Protein AF-A0A950GRS0-F1 (afdb_monomer_lite)

Secondary structure (DSSP, 8-state):
-----TTSPPPPPHHHHHHHHHHHTS-GGG---SSS----HHHHHH--TTTT-------------HHHHHHHHHT-S-HHHHHHHHHHHHHHHHHHHHHHHHHHHHHHHHHHS--

Structure (mmCIF, N/CA/C/O backbone):
data_AF-A0A950GRS0-F1
#
_entry.id   AF-A0A950GRS0-F1
#
loop_
_atom_site.group_PDB
_atom_site.id
_atom_site.type_symbol
_atom_site.label_atom_id
_atom_site.label_alt_id
_atom_site.label_comp_id
_atom_site.label_asym_id
_atom_site.label_entity_id
_atom_site.label_seq_id
_atom_site.pdbx_PDB_ins_code
_atom_site.Cartn_x
_atom_site.Cartn_y
_atom_site.Cartn_z
_atom_site.occupancy
_atom_site.B_iso_or_equiv
_atom_site.auth_seq_id
_atom_site.auth_comp_id
_atom_site.auth_asym_id
_atom_site.auth_atom_id
_atom_site.pdbx_PDB_model_num
ATOM 1 N N . MET A 1 1 ? 28.591 -4.510 -5.959 1.00 58.31 1 MET A N 1
ATOM 2 C CA . MET A 1 1 ? 28.483 -3.034 -6.008 1.00 58.31 1 MET A CA 1
ATOM 3 C C . MET A 1 1 ? 27.855 -2.693 -7.353 1.00 58.31 1 MET A C 1
ATOM 5 O O . MET A 1 1 ? 28.328 -3.229 -8.344 1.00 58.31 1 MET A O 1
ATOM 9 N N . VAL A 1 2 ? 26.743 -1.954 -7.403 1.00 69.12 2 VAL A N 1
ATOM 10 C CA . VAL A 1 2 ? 26.050 -1.661 -8.676 1.00 69.12 2 VAL A CA 1
ATOM 11 C C . VAL A 1 2 ? 26.676 -0.410 -9.290 1.00 69.12 2 VAL A C 1
ATOM 13 O O . VAL A 1 2 ? 26.706 0.629 -8.639 1.00 69.12 2 VAL A O 1
ATOM 16 N N . SER A 1 3 ? 27.204 -0.520 -10.507 1.00 77.50 3 SER A N 1
ATOM 17 C CA . SER A 1 3 ? 27.964 0.535 -11.195 1.00 77.50 3 SER A CA 1
ATOM 18 C C . SER A 1 3 ? 27.100 1.599 -11.883 1.00 77.50 3 SER A C 1
ATOM 20 O O . SER A 1 3 ? 27.611 2.661 -12.227 1.00 77.50 3 SER A O 1
ATOM 22 N N . PHE A 1 4 ? 25.797 1.359 -12.053 1.00 81.25 4 PHE A N 1
ATOM 23 C CA . PHE A 1 4 ? 24.895 2.263 -12.768 1.00 81.25 4 PHE A CA 1
ATOM 24 C C . PHE A 1 4 ? 23.612 2.533 -11.974 1.00 81.25 4 PHE A C 1
ATOM 26 O O . PHE A 1 4 ? 22.972 1.615 -11.461 1.00 81.25 4 PHE A O 1
ATOM 33 N N . THR A 1 5 ? 23.220 3.804 -11.894 1.00 83.38 5 THR A N 1
ATOM 34 C CA . THR A 1 5 ? 21.946 4.268 -11.330 1.00 83.38 5 THR A CA 1
ATOM 35 C C . THR A 1 5 ? 21.211 5.099 -12.382 1.00 83.38 5 THR A C 1
ATOM 37 O O . THR A 1 5 ? 21.862 5.620 -13.285 1.00 83.38 5 THR A O 1
ATOM 40 N N . PRO A 1 6 ? 19.884 5.300 -12.283 1.00 83.25 6 PRO A N 1
ATOM 41 C CA . PRO A 1 6 ? 19.136 6.101 -13.258 1.00 83.25 6 PRO A CA 1
ATOM 42 C C . PRO A 1 6 ? 19.681 7.523 -13.475 1.00 83.25 6 PRO A C 1
ATOM 44 O O . PRO A 1 6 ? 19.455 8.112 -14.524 1.00 83.25 6 PRO A O 1
ATOM 47 N N . GLN A 1 7 ? 20.397 8.070 -12.488 1.00 83.56 7 GLN A N 1
ATOM 48 C CA . GLN A 1 7 ? 21.016 9.400 -12.533 1.00 83.56 7 GLN A CA 1
ATOM 49 C C . GLN A 1 7 ? 22.429 9.384 -13.141 1.00 83.56 7 GLN A C 1
ATOM 51 O O . GLN A 1 7 ? 22.950 10.437 -13.488 1.00 83.56 7 GLN A O 1
ATOM 56 N N . THR A 1 8 ? 23.050 8.207 -13.262 1.00 86.94 8 THR A N 1
ATOM 57 C CA . THR A 1 8 ? 24.437 8.015 -13.719 1.00 86.94 8 THR A CA 1
ATOM 58 C C . THR A 1 8 ? 24.533 7.143 -14.973 1.00 86.94 8 THR A C 1
ATOM 60 O O . THR A 1 8 ? 25.596 6.601 -15.273 1.00 86.94 8 THR A O 1
ATOM 63 N N . LEU A 1 9 ? 23.424 6.963 -15.695 1.00 85.44 9 LEU A N 1
ATOM 64 C CA . LEU A 1 9 ? 23.412 6.230 -16.958 1.00 85.44 9 LEU A CA 1
ATOM 65 C C . LEU A 1 9 ? 24.169 7.030 -18.030 1.00 85.44 9 LEU A C 1
ATOM 67 O O . LEU A 1 9 ? 23.879 8.217 -18.208 1.00 85.44 9 LEU A O 1
ATOM 71 N N . PRO A 1 10 ? 25.115 6.410 -18.756 1.00 87.62 10 PRO A N 1
ATOM 72 C CA . PRO A 1 10 ? 25.767 7.072 -19.874 1.00 87.62 10 PRO A CA 1
ATOM 73 C C . PRO A 1 10 ? 24.744 7.385 -20.979 1.00 87.62 10 PRO A C 1
ATOM 75 O O . PRO A 1 10 ? 23.765 6.648 -21.150 1.00 87.62 10 PRO A O 1
ATOM 78 N N . PRO A 1 11 ? 24.944 8.471 -21.742 1.00 88.38 11 PRO A N 1
ATOM 79 C CA . PRO A 1 11 ? 24.101 8.765 -22.891 1.00 88.38 11 PRO A CA 1
ATOM 80 C C . PRO A 1 11 ? 24.250 7.666 -23.948 1.00 88.38 11 PRO A C 1
ATOM 82 O O . PRO A 1 11 ? 25.339 7.135 -24.159 1.00 88.38 11 PRO A O 1
ATOM 85 N N . ILE A 1 12 ? 23.154 7.348 -24.637 1.00 89.88 12 ILE A N 1
ATOM 86 C CA . ILE A 1 12 ? 23.167 6.332 -25.692 1.00 89.88 12 ILE A CA 1
ATOM 87 C C . ILE A 1 12 ? 24.085 6.758 -26.846 1.00 89.88 12 ILE A C 1
ATOM 89 O O . ILE A 1 12 ? 23.922 7.844 -27.417 1.00 89.88 12 ILE A O 1
ATOM 93 N N . THR A 1 13 ? 25.033 5.894 -27.202 1.00 93.69 13 THR A N 1
ATOM 94 C CA . THR A 1 13 ? 25.988 6.160 -28.282 1.00 93.69 13 THR A CA 1
ATOM 95 C C . THR A 1 13 ? 25.365 5.905 -29.659 1.00 93.69 13 THR A C 1
ATOM 97 O O . THR A 1 13 ? 24.299 5.295 -29.793 1.00 93.69 13 THR A O 1
ATOM 100 N N . THR A 1 14 ? 26.018 6.374 -30.723 1.00 93.06 14 THR A N 1
ATOM 101 C CA . THR A 1 14 ? 25.591 6.100 -32.107 1.00 93.06 14 THR A CA 1
ATOM 102 C C . THR A 1 14 ? 25.641 4.605 -32.430 1.00 93.06 14 THR A C 1
ATOM 104 O O . THR A 1 14 ? 24.752 4.094 -33.110 1.00 93.06 14 THR A O 1
ATOM 107 N N . GLU A 1 15 ? 26.636 3.896 -31.896 1.00 92.88 15 GLU A N 1
ATOM 108 C CA . GLU A 1 15 ? 26.776 2.446 -32.042 1.00 92.88 15 GLU A CA 1
ATOM 109 C C . GLU A 1 15 ? 25.627 1.698 -31.363 1.00 92.88 15 GLU A C 1
ATOM 111 O O . GLU A 1 15 ? 25.049 0.789 -31.956 1.00 92.88 15 GLU A O 1
ATOM 116 N N . ASP A 1 16 ? 25.234 2.114 -30.157 1.00 92.69 16 ASP A N 1
ATOM 117 C CA . ASP A 1 16 ? 24.102 1.510 -29.447 1.00 92.69 16 ASP A CA 1
ATOM 118 C C . ASP A 1 16 ? 22.796 1.693 -30.224 1.00 92.69 16 ASP A C 1
ATOM 120 O O . ASP A 1 16 ? 22.006 0.761 -30.357 1.00 92.69 16 ASP A O 1
ATOM 124 N N . ARG A 1 17 ? 22.586 2.875 -30.818 1.00 93.44 17 ARG A N 1
ATOM 125 C CA . ARG A 1 17 ? 21.425 3.125 -31.690 1.00 93.44 17 ARG A CA 1
ATOM 126 C C . ARG A 1 17 ? 21.437 2.238 -32.932 1.00 93.44 17 ARG A C 1
ATOM 128 O O . ARG A 1 17 ? 20.375 1.778 -33.345 1.00 93.44 17 ARG A O 1
ATOM 135 N N . ALA A 1 18 ? 22.603 2.010 -33.533 1.00 93.56 18 ALA A N 1
ATOM 136 C CA . ALA A 1 18 ? 22.733 1.124 -34.686 1.00 93.56 18 ALA A CA 1
ATOM 137 C C . ALA A 1 18 ? 22.413 -0.333 -34.313 1.00 93.56 18 ALA A C 1
ATOM 139 O O . ALA A 1 18 ? 21.656 -0.987 -35.027 1.00 93.56 18 ALA A O 1
ATOM 140 N N . LYS A 1 19 ? 22.897 -0.808 -33.156 1.00 92.44 19 LYS A N 1
ATOM 141 C CA . LYS A 1 19 ? 22.565 -2.138 -32.618 1.00 92.44 19 LYS A CA 1
ATOM 142 C C . LYS A 1 19 ? 21.066 -2.293 -32.364 1.00 92.44 19 LYS A C 1
ATOM 144 O O . LYS A 1 19 ? 20.492 -3.300 -32.756 1.00 92.44 19 LYS A O 1
ATOM 149 N N . LEU A 1 20 ? 20.420 -1.291 -31.759 1.00 92.44 20 LEU A N 1
ATOM 150 C CA . LEU A 1 20 ? 18.973 -1.319 -31.521 1.00 92.44 20 LEU A CA 1
ATOM 151 C C . LEU A 1 20 ? 18.174 -1.388 -32.825 1.00 92.44 20 LEU A C 1
ATOM 153 O O . LEU A 1 20 ? 17.233 -2.166 -32.904 1.00 92.44 20 LEU A O 1
ATOM 157 N N . ARG A 1 21 ? 18.560 -0.623 -33.856 1.00 93.19 21 ARG A N 1
ATOM 158 C CA . ARG A 1 21 ? 17.914 -0.703 -35.178 1.00 93.19 21 ARG A CA 1
ATOM 159 C C . ARG A 1 21 ? 18.056 -2.092 -35.789 1.00 93.19 21 ARG A C 1
ATOM 161 O O . ARG A 1 21 ? 17.060 -2.673 -36.187 1.00 93.19 21 ARG A O 1
ATOM 168 N N . ALA A 1 22 ? 19.262 -2.655 -35.757 1.00 91.44 22 ALA A N 1
ATOM 169 C CA . ALA A 1 22 ? 19.500 -4.004 -36.258 1.00 91.44 22 ALA A CA 1
ATOM 170 C C . ALA A 1 22 ? 18.695 -5.079 -35.505 1.00 91.44 22 ALA A C 1
ATOM 172 O O . ALA A 1 22 ? 18.351 -6.092 -36.100 1.00 91.44 22 ALA A O 1
ATOM 173 N N . LEU A 1 23 ? 18.396 -4.881 -34.214 1.00 90.06 23 LEU A N 1
ATOM 174 C CA . LEU A 1 23 ? 17.510 -5.768 -33.450 1.00 90.06 23 LEU A CA 1
ATOM 175 C C . LEU A 1 23 ? 16.031 -5.571 -33.805 1.00 90.06 23 LEU A C 1
ATOM 177 O O . LEU A 1 23 ? 15.294 -6.545 -33.802 1.00 90.06 23 LEU A O 1
ATOM 181 N N . MET A 1 24 ? 15.601 -4.344 -34.115 1.00 89.81 24 MET A N 1
ATOM 182 C CA . MET A 1 24 ? 14.221 -4.060 -34.535 1.00 89.81 24 MET A CA 1
ATOM 183 C C . MET A 1 24 ? 13.877 -4.650 -35.907 1.00 89.81 24 MET A C 1
ATOM 185 O O . MET A 1 24 ? 12.715 -4.955 -36.149 1.00 89.81 24 MET A O 1
ATOM 189 N N . ASP A 1 25 ? 14.866 -4.785 -36.792 1.00 91.69 25 ASP A N 1
ATOM 190 C CA . ASP A 1 25 ? 14.674 -5.332 -38.140 1.00 91.69 25 ASP A CA 1
ATOM 191 C C . ASP A 1 25 ? 14.667 -6.875 -38.169 1.00 91.69 25 ASP A C 1
ATOM 193 O O . ASP A 1 25 ? 14.380 -7.469 -39.210 1.00 91.69 25 ASP A O 1
ATOM 197 N N . ARG A 1 26 ? 14.992 -7.542 -37.050 1.00 90.44 26 ARG A N 1
ATOM 198 C CA . ARG A 1 26 ? 14.944 -9.008 -36.948 1.00 90.44 26 ARG A CA 1
ATOM 199 C C . ARG A 1 26 ? 13.515 -9.494 -36.697 1.00 90.44 26 ARG A C 1
ATOM 201 O O . ARG A 1 26 ? 12.794 -8.856 -35.932 1.00 90.44 26 ARG A O 1
ATOM 208 N N . PRO A 1 27 ? 13.105 -10.623 -37.298 1.00 90.94 27 PRO A N 1
ATOM 209 C CA . PRO A 1 27 ? 11.804 -11.214 -37.025 1.00 90.94 27 PRO A CA 1
ATOM 210 C C . PRO A 1 27 ? 11.752 -11.812 -35.612 1.00 90.94 27 PRO A C 1
ATOM 212 O O . PRO A 1 27 ? 12.720 -12.407 -35.138 1.00 90.94 27 PRO A O 1
ATOM 215 N N . ASP A 1 28 ? 10.587 -11.715 -34.970 1.00 86.00 28 ASP A N 1
ATOM 216 C CA . ASP A 1 28 ? 10.362 -12.254 -33.621 1.00 86.00 28 ASP A CA 1
ATOM 217 C C . ASP A 1 28 ? 10.525 -13.789 -33.552 1.00 86.00 28 ASP A C 1
ATOM 219 O O . ASP A 1 28 ? 10.831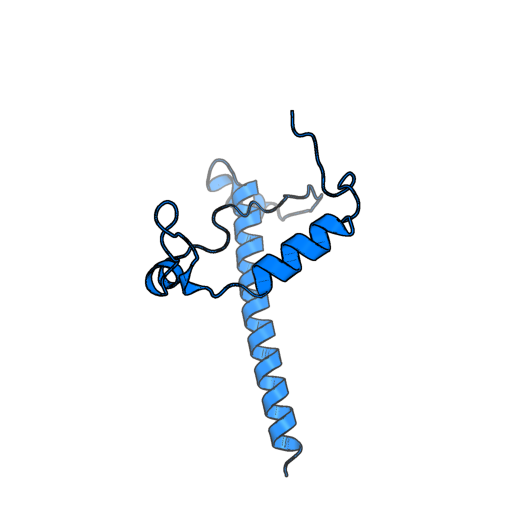 -14.326 -32.490 1.00 86.00 28 ASP A O 1
ATOM 223 N N . ASP A 1 29 ? 10.383 -14.500 -34.678 1.00 87.31 29 ASP A N 1
ATOM 224 C CA . ASP A 1 29 ? 10.562 -15.961 -34.771 1.00 87.31 29 ASP A CA 1
ATOM 225 C C . ASP A 1 29 ? 12.002 -16.418 -34.463 1.00 87.31 29 ASP A C 1
ATOM 227 O O . ASP A 1 29 ? 12.232 -17.585 -34.144 1.00 87.31 29 ASP A O 1
ATOM 231 N N . GLU A 1 30 ? 12.980 -15.509 -34.545 1.00 88.88 30 GL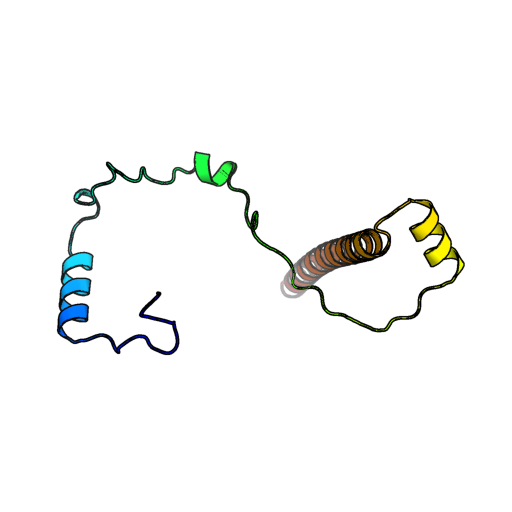U A N 1
ATOM 232 C CA . GLU A 1 30 ? 14.378 -15.769 -34.181 1.00 88.88 30 GLU A CA 1
ATOM 233 C C . GLU A 1 30 ? 14.655 -15.588 -32.676 1.00 88.88 30 GLU A C 1
ATOM 235 O O . GLU A 1 30 ? 15.778 -15.827 -32.223 1.00 88.88 30 GLU A O 1
ATOM 240 N N . ILE A 1 31 ? 13.667 -15.153 -31.883 1.00 86.12 31 ILE A N 1
ATOM 241 C CA . ILE A 1 31 ? 13.828 -14.982 -30.437 1.00 86.12 31 ILE A CA 1
ATOM 242 C C . ILE A 1 31 ? 13.872 -16.362 -29.768 1.00 86.12 31 ILE A C 1
ATOM 244 O O . ILE A 1 31 ? 12.915 -17.134 -29.807 1.00 86.12 31 ILE A O 1
ATOM 248 N N . ASP A 1 32 ? 14.989 -16.660 -29.109 1.00 88.12 32 ASP A N 1
ATOM 249 C CA . ASP A 1 32 ? 15.140 -17.858 -28.286 1.00 88.12 32 ASP A CA 1
ATOM 250 C C . ASP A 1 32 ? 14.391 -17.691 -26.951 1.00 88.12 32 ASP A C 1
ATOM 252 O O . ASP A 1 32 ? 14.670 -16.772 -26.183 1.00 88.12 32 ASP A O 1
ATOM 256 N N . TYR A 1 33 ? 13.437 -18.589 -26.684 1.00 87.12 33 TYR A N 1
ATOM 257 C CA . TYR A 1 33 ? 12.640 -18.648 -25.448 1.00 87.12 33 TYR A CA 1
ATOM 258 C C . TYR A 1 33 ? 12.977 -19.874 -24.579 1.00 87.12 33 TYR A C 1
ATOM 260 O O . TYR A 1 33 ? 12.198 -20.244 -23.695 1.00 87.12 33 TYR A O 1
ATOM 268 N N . SER A 1 34 ? 14.091 -20.563 -24.851 1.00 88.62 34 SER A N 1
ATOM 269 C CA . SER A 1 34 ? 14.466 -21.802 -24.158 1.00 88.62 34 SER A CA 1
ATOM 270 C C . SER A 1 34 ? 14.675 -21.621 -22.649 1.00 88.62 34 SER A C 1
ATOM 272 O O . SER A 1 34 ? 14.380 -22.531 -21.872 1.00 88.62 34 SER A O 1
ATOM 274 N N . ASP A 1 35 ? 15.132 -20.445 -22.220 1.00 90.88 35 ASP A N 1
ATOM 275 C CA . ASP A 1 35 ? 15.370 -20.086 -20.822 1.00 90.88 35 ASP A CA 1
ATOM 276 C C . ASP A 1 35 ? 14.150 -19.431 -20.151 1.00 90.88 35 ASP A C 1
ATOM 278 O O . ASP A 1 35 ? 13.906 -19.635 -18.956 1.00 90.88 35 ASP A O 1
ATOM 282 N N . ILE A 1 36 ? 13.374 -18.651 -20.907 1.00 88.00 36 ILE A N 1
ATOM 283 C CA . ILE A 1 36 ? 12.234 -17.876 -20.413 1.00 88.00 36 ILE A CA 1
ATOM 284 C C . ILE A 1 36 ? 11.025 -18.117 -21.328 1.00 88.00 36 ILE A C 1
ATOM 286 O O . ILE A 1 36 ? 10.858 -17.428 -22.337 1.00 88.00 36 ILE A O 1
ATOM 290 N N . PRO A 1 37 ? 10.124 -19.047 -20.957 1.00 85.56 37 PRO A N 1
ATOM 291 C CA . PRO A 1 37 ? 8.923 -19.319 -21.735 1.00 85.56 37 PRO A CA 1
ATOM 292 C C . PRO A 1 37 ? 8.025 -18.079 -21.885 1.00 85.56 37 PRO A C 1
ATOM 294 O O . PRO A 1 37 ? 7.933 -17.260 -20.960 1.00 85.56 37 PRO A O 1
ATOM 297 N N . PRO A 1 38 ? 7.286 -17.956 -23.000 1.00 85.19 38 PRO A N 1
ATOM 298 C CA . PRO A 1 38 ? 6.397 -16.827 -23.232 1.00 85.19 38 PRO A CA 1
ATOM 299 C C . PRO A 1 38 ? 5.263 -16.763 -22.197 1.00 85.19 38 PRO A C 1
ATOM 301 O O . PRO A 1 38 ? 4.668 -17.770 -21.801 1.00 85.19 38 PRO A O 1
ATOM 304 N N . LEU A 1 39 ? 4.928 -15.541 -21.772 1.00 88.38 39 LEU A N 1
ATOM 305 C CA . LEU A 1 39 ? 3.838 -15.284 -20.829 1.00 88.38 39 LEU A CA 1
ATOM 306 C C . LEU A 1 39 ? 2.484 -15.423 -21.534 1.00 88.38 39 LEU A C 1
ATOM 308 O O . LEU A 1 39 ? 2.040 -14.522 -22.240 1.00 88.38 39 LEU A O 1
ATOM 312 N N . THR A 1 40 ? 1.816 -16.550 -21.314 1.00 88.62 40 THR A N 1
ATOM 313 C CA . THR A 1 40 ? 0.506 -16.857 -21.906 1.00 88.62 40 THR A CA 1
ATOM 314 C C . THR A 1 40 ? -0.649 -16.119 -21.217 1.00 88.62 40 THR A C 1
ATOM 316 O O . THR A 1 40 ? -0.556 -15.687 -20.067 1.00 88.62 40 THR A O 1
ATOM 319 N N . ASP A 1 41 ? -1.807 -16.031 -21.876 1.00 87.31 41 ASP A N 1
ATOM 320 C CA . ASP A 1 41 ? -3.018 -15.436 -21.284 1.00 87.31 41 ASP A CA 1
ATOM 321 C C . ASP A 1 41 ? -3.456 -16.126 -19.983 1.00 87.31 41 ASP A C 1
ATOM 323 O O . ASP A 1 41 ? -4.029 -15.495 -19.090 1.00 87.31 41 ASP A O 1
ATOM 327 N N . SER A 1 42 ? -3.191 -17.430 -19.845 1.00 86.94 42 SER A N 1
ATOM 328 C CA . SER A 1 42 ? -3.496 -18.180 -18.623 1.00 86.94 42 SER A CA 1
ATOM 329 C C . SER A 1 42 ? -2.655 -17.706 -17.436 1.00 86.94 42 SER A C 1
ATOM 331 O O . SER A 1 42 ? -3.188 -17.596 -16.329 1.00 86.94 42 SER A O 1
ATOM 333 N N . PHE A 1 43 ? -1.392 -17.333 -17.664 1.00 85.44 43 PHE A N 1
ATOM 334 C CA . PHE A 1 43 ? -0.552 -16.702 -16.648 1.00 85.44 43 PHE A CA 1
ATOM 335 C C . PHE A 1 43 ? -1.199 -15.404 -16.151 1.00 85.44 43 PHE A C 1
ATOM 337 O O . PHE A 1 43 ? -1.418 -15.236 -14.947 1.00 85.44 43 PHE A O 1
ATOM 344 N N . TRP A 1 44 ? -1.612 -14.529 -17.073 1.00 85.38 44 TRP A N 1
ATOM 345 C CA . TRP A 1 44 ? -2.208 -13.233 -16.736 1.00 85.38 44 TRP A CA 1
ATOM 346 C C . TRP A 1 44 ? -3.534 -13.334 -15.977 1.00 85.38 44 TRP A C 1
ATOM 348 O O . TRP A 1 44 ? -3.794 -12.495 -15.113 1.00 85.38 44 TRP A O 1
ATOM 358 N N . LYS A 1 45 ? -4.340 -14.380 -16.208 1.00 87.50 45 LYS A N 1
ATOM 359 C CA . LYS A 1 45 ? -5.579 -14.628 -15.440 1.00 87.50 45 LYS A CA 1
ATOM 360 C C . LYS A 1 45 ? -5.329 -14.805 -13.940 1.00 87.50 45 LYS A C 1
ATOM 362 O O . LYS A 1 45 ? -6.175 -14.434 -13.131 1.00 87.50 45 LYS A O 1
ATOM 367 N N . SER A 1 46 ? -4.176 -15.359 -13.573 1.00 83.38 46 SER A N 1
ATOM 368 C CA . SER A 1 46 ? -3.779 -15.610 -12.180 1.00 83.38 46 SER A CA 1
ATOM 369 C C . SER A 1 46 ? -2.802 -14.568 -11.620 1.00 83.38 46 SER A C 1
ATOM 371 O O . SER A 1 46 ? -2.452 -14.609 -10.438 1.00 83.38 46 SER A O 1
ATOM 373 N N . ALA A 1 47 ? -2.355 -13.619 -12.447 1.00 82.94 47 ALA A N 1
ATOM 374 C CA . ALA A 1 47 ? -1.307 -12.682 -12.079 1.00 82.94 47 ALA A CA 1
ATOM 375 C C . ALA A 1 47 ? -1.764 -11.727 -10.962 1.00 82.94 47 ALA A C 1
ATOM 377 O O . ALA A 1 47 ? -2.680 -10.914 -11.114 1.00 82.94 47 ALA A O 1
ATOM 378 N N . VAL A 1 48 ? -1.070 -11.775 -9.822 1.00 78.75 48 VAL A N 1
ATOM 379 C CA . VAL A 1 48 ? -1.335 -10.888 -8.683 1.00 78.75 48 VAL A CA 1
ATOM 380 C C . VAL A 1 48 ? -0.622 -9.557 -8.891 1.00 78.75 48 VAL A C 1
ATOM 382 O O . VAL A 1 48 ? 0.572 -9.408 -8.610 1.00 78.75 48 VAL A O 1
ATOM 385 N N . ARG A 1 49 ? -1.364 -8.541 -9.340 1.00 76.88 49 ARG A N 1
ATOM 386 C CA . ARG A 1 49 ? -0.832 -7.176 -9.420 1.00 76.88 49 ARG A CA 1
ATOM 387 C C . ARG A 1 49 ? -0.524 -6.649 -8.015 1.00 76.88 49 ARG A C 1
ATOM 389 O O . ARG A 1 49 ? -1.383 -6.638 -7.138 1.00 76.88 49 ARG A O 1
ATOM 396 N N . GLY A 1 50 ? 0.695 -6.148 -7.822 1.00 73.56 50 GLY A N 1
ATOM 397 C CA . GLY A 1 50 ? 1.071 -5.446 -6.594 1.00 73.56 50 GLY A CA 1
ATOM 398 C C . GLY A 1 50 ? 1.386 -6.350 -5.401 1.00 73.56 50 GLY A C 1
ATOM 399 O O . GLY A 1 50 ? 1.377 -5.858 -4.277 1.00 73.56 50 GLY A O 1
ATOM 400 N N . ARG A 1 51 ? 1.724 -7.632 -5.617 1.00 74.56 51 ARG A N 1
ATOM 401 C CA . ARG A 1 51 ? 2.183 -8.555 -4.554 1.00 74.56 51 ARG A CA 1
ATOM 402 C C . ARG A 1 51 ? 3.278 -7.952 -3.661 1.00 74.56 51 ARG A C 1
ATOM 404 O O . ARG A 1 51 ? 3.298 -8.197 -2.459 1.00 74.56 51 ARG A O 1
ATOM 411 N N . PHE A 1 52 ? 4.162 -7.143 -4.243 1.00 77.69 52 PHE A N 1
ATOM 412 C CA . PHE A 1 52 ? 5.267 -6.484 -3.539 1.00 77.69 52 PHE A CA 1
ATOM 413 C C . PHE A 1 52 ? 5.000 -5.016 -3.194 1.00 77.69 52 PHE A C 1
ATOM 415 O O . PHE A 1 52 ? 5.873 -4.344 -2.646 1.00 77.69 52 PHE A O 1
ATOM 422 N N . TYR A 1 53 ? 3.809 -4.497 -3.497 1.00 79.00 53 TYR A N 1
ATOM 423 C CA . TYR A 1 53 ? 3.483 -3.115 -3.185 1.00 79.00 53 TYR A CA 1
ATOM 424 C C . TYR A 1 53 ? 3.349 -2.938 -1.670 1.00 79.00 53 TYR A C 1
ATOM 426 O O . TYR A 1 53 ? 2.393 -3.399 -1.045 1.00 79.00 53 TYR A O 1
ATOM 434 N N . ARG A 1 54 ? 4.319 -2.238 -1.078 1.00 77.94 54 ARG A N 1
ATOM 435 C CA . ARG A 1 54 ? 4.312 -1.831 0.327 1.00 77.94 54 ARG A CA 1
ATOM 436 C C . ARG A 1 54 ? 4.041 -0.330 0.400 1.00 77.94 54 ARG A C 1
ATOM 438 O O . ARG A 1 54 ? 4.913 0.452 0.034 1.00 77.94 54 ARG A O 1
ATOM 445 N N . PRO A 1 55 ? 2.851 0.097 0.854 1.00 80.56 55 PRO A N 1
ATOM 446 C CA . PRO A 1 55 ? 2.568 1.513 1.016 1.00 80.56 55 PRO A CA 1
ATOM 447 C C . PRO A 1 55 ? 3.517 2.138 2.041 1.00 80.56 55 PRO A C 1
ATOM 449 O O . PRO A 1 55 ? 3.600 1.663 3.176 1.00 80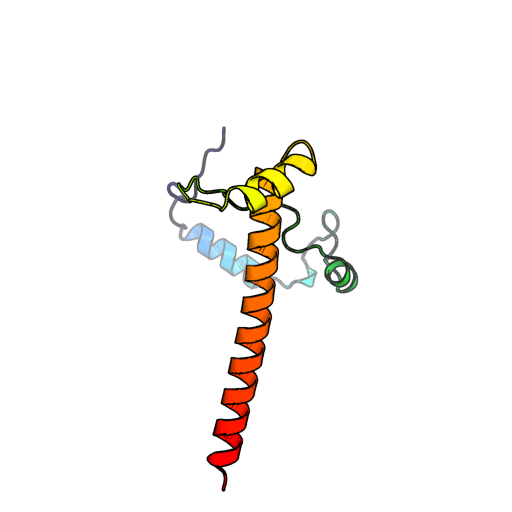.56 55 PRO A O 1
ATOM 452 N N . THR A 1 56 ? 4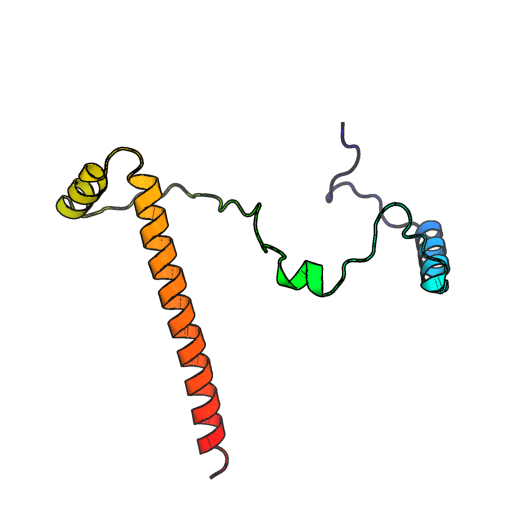.177 3.231 1.666 1.00 86.31 56 THR A N 1
ATOM 453 C CA . THR A 1 56 ? 4.967 4.035 2.600 1.00 86.31 56 THR A CA 1
ATOM 454 C C . THR A 1 56 ? 4.030 4.691 3.607 1.00 86.31 56 THR A C 1
ATOM 456 O O . THR A 1 56 ? 3.191 5.521 3.250 1.00 86.31 56 THR A O 1
ATOM 459 N N . LYS A 1 57 ? 4.144 4.300 4.878 1.00 87.25 57 LYS A N 1
ATOM 460 C CA . LYS A 1 57 ? 3.385 4.923 5.965 1.00 87.25 57 LYS A CA 1
ATOM 461 C C . LYS A 1 57 ? 3.997 6.288 6.265 1.00 87.25 57 LYS A C 1
ATOM 463 O O . LYS A 1 57 ? 5.213 6.405 6.376 1.00 87.25 57 LYS A O 1
ATOM 468 N N . ARG A 1 58 ? 3.156 7.308 6.419 1.00 89.56 58 ARG A N 1
ATOM 469 C CA . ARG A 1 58 ? 3.572 8.632 6.891 1.00 89.56 58 ARG A CA 1
ATOM 470 C C . ARG A 1 58 ? 3.111 8.797 8.331 1.00 89.56 58 ARG A C 1
ATOM 472 O O . ARG A 1 58 ? 1.952 8.516 8.630 1.00 89.56 58 ARG A O 1
ATOM 479 N N . GLN A 1 59 ? 4.013 9.229 9.207 1.00 90.88 59 GLN A N 1
ATOM 480 C CA . GLN A 1 59 ? 3.652 9.595 10.570 1.00 90.88 59 GLN A CA 1
ATOM 481 C C . GLN A 1 59 ? 2.872 10.909 10.529 1.00 90.88 59 GLN A C 1
ATOM 483 O O . GLN A 1 59 ? 3.333 11.893 9.952 1.00 90.88 59 GLN A O 1
ATOM 488 N N . ILE A 1 60 ? 1.678 10.898 11.110 1.00 91.50 60 ILE A N 1
ATOM 489 C CA . ILE A 1 60 ? 0.822 12.073 11.263 1.00 91.50 60 ILE A CA 1
ATOM 490 C C . ILE A 1 60 ? 0.398 12.183 12.724 1.00 91.50 60 ILE A C 1
ATOM 492 O O . ILE A 1 60 ? 0.256 11.166 13.405 1.00 91.50 60 ILE A O 1
ATOM 496 N N . THR A 1 61 ? 0.159 13.406 13.187 1.00 92.50 61 THR A N 1
ATOM 497 C CA . THR A 1 61 ? -0.472 13.659 14.486 1.00 92.50 61 THR A CA 1
ATOM 498 C C . THR A 1 61 ? -1.960 13.884 14.251 1.00 92.50 61 THR A C 1
ATOM 500 O O . THR A 1 61 ? -2.341 14.840 13.581 1.00 92.50 61 THR A O 1
ATOM 503 N N . ALA A 1 62 ? -2.801 12.997 14.777 1.00 90.62 62 ALA A N 1
ATOM 504 C CA . ALA A 1 62 ? -4.255 13.088 14.685 1.00 90.62 62 ALA A CA 1
ATOM 505 C C . ALA A 1 62 ? -4.880 12.796 16.052 1.00 90.62 62 ALA A C 1
ATOM 507 O O . ALA A 1 62 ? -4.309 12.054 16.852 1.00 90.62 62 ALA A O 1
ATOM 508 N N . ARG A 1 63 ? -6.051 13.383 16.312 1.00 93.81 63 ARG A N 1
ATOM 509 C CA . ARG A 1 63 ? -6.864 13.088 17.498 1.00 93.81 63 ARG A CA 1
ATOM 510 C C . ARG A 1 63 ? -7.959 12.094 17.115 1.00 93.81 63 ARG A C 1
ATOM 512 O O . ARG A 1 63 ? -8.505 12.183 16.020 1.00 93.81 63 ARG A O 1
ATOM 519 N N . VAL A 1 64 ? -8.224 11.146 18.004 1.00 92.56 64 VAL A N 1
ATOM 520 C CA . VAL A 1 64 ? -9.264 10.118 17.878 1.00 92.56 64 VAL A CA 1
ATOM 521 C C . VAL A 1 64 ? -10.012 10.089 19.204 1.00 92.56 64 VAL A C 1
ATOM 523 O O . VAL A 1 64 ? -9.380 10.286 20.246 1.00 92.56 64 VAL A O 1
ATOM 526 N N . ASP A 1 65 ? -11.320 9.860 19.158 1.00 96.44 65 ASP A N 1
ATOM 527 C CA . ASP A 1 65 ? -12.154 9.774 20.355 1.00 96.44 65 ASP A CA 1
ATOM 528 C C . ASP A 1 65 ? -11.687 8.646 21.290 1.00 96.44 65 ASP A C 1
ATOM 530 O O . ASP A 1 65 ? -11.100 7.641 20.863 1.00 96.44 65 ASP A O 1
ATOM 534 N N . ALA A 1 66 ? -11.890 8.850 22.593 1.00 96.50 66 ALA A N 1
ATOM 535 C CA . ALA A 1 66 ? -11.351 7.972 23.628 1.00 96.50 66 ALA A CA 1
ATOM 536 C C . ALA A 1 66 ? -11.958 6.560 23.571 1.00 96.50 66 ALA A C 1
ATOM 538 O O . ALA A 1 66 ? -11.229 5.574 23.677 1.00 96.50 66 ALA A O 1
ATOM 539 N N . ASP A 1 67 ? -13.263 6.472 23.329 1.00 97.00 67 ASP A N 1
ATOM 540 C CA . ASP A 1 67 ? -14.028 5.233 23.170 1.00 97.00 67 ASP A CA 1
ATOM 541 C C . ASP A 1 67 ? -13.586 4.436 21.932 1.00 97.00 67 ASP A C 1
ATOM 543 O O . ASP A 1 67 ? -13.354 3.229 22.003 1.00 97.00 67 ASP A O 1
ATOM 547 N N . VAL A 1 68 ? -13.367 5.114 20.803 1.00 95.00 68 VAL A N 1
ATOM 548 C CA . VAL A 1 68 ? -12.854 4.506 19.570 1.00 95.00 68 VAL A CA 1
ATOM 549 C C . VAL A 1 68 ? -11.444 3.961 19.789 1.00 95.00 68 VAL A C 1
ATOM 551 O O . VAL A 1 68 ? -11.112 2.868 19.316 1.00 95.00 68 VAL A O 1
ATOM 554 N N . LEU A 1 69 ? -10.598 4.701 20.513 1.00 94.44 69 LEU A N 1
ATOM 555 C CA . LEU A 1 69 ? -9.247 4.254 20.839 1.00 94.44 69 LEU A CA 1
ATOM 556 C C . LEU A 1 69 ? -9.262 3.036 21.772 1.00 94.44 69 LEU A C 1
ATOM 558 O O . LEU A 1 69 ? -8.484 2.102 21.561 1.00 94.44 69 LEU A O 1
ATOM 562 N N . GLU A 1 70 ? -10.123 3.037 22.785 1.00 95.88 70 GLU A N 1
ATOM 563 C CA . GLU A 1 70 ? -10.287 1.920 23.713 1.00 95.88 70 GLU A CA 1
ATOM 564 C C . GLU A 1 70 ? -10.803 0.669 22.995 1.00 95.88 70 GLU A C 1
ATOM 566 O O . GLU A 1 70 ? -10.198 -0.401 23.106 1.00 95.88 70 GLU A O 1
ATOM 571 N N . TRP A 1 71 ? -11.823 0.816 22.148 1.00 95.81 71 TRP A N 1
ATOM 572 C CA . TRP A 1 71 ? -12.327 -0.260 21.299 1.00 95.81 71 TRP A CA 1
ATOM 573 C C . TRP A 1 71 ? -11.242 -0.828 20.369 1.00 95.81 71 TRP A C 1
ATOM 575 O O . TRP A 1 71 ? -11.089 -2.041 20.246 1.00 95.81 71 TRP A O 1
ATOM 585 N N . LEU A 1 72 ? -10.413 0.017 19.749 1.00 95.00 72 LEU A N 1
ATOM 586 C CA . LEU A 1 72 ? -9.315 -0.446 18.890 1.00 95.00 72 LEU A CA 1
ATOM 587 C C . LEU A 1 72 ? -8.228 -1.213 19.661 1.00 95.00 72 LEU A C 1
ATOM 589 O O . LEU A 1 72 ? -7.603 -2.134 19.108 1.00 95.00 72 LEU A O 1
ATOM 593 N N . LYS A 1 73 ? -7.978 -0.818 20.915 1.00 94.69 73 LYS A N 1
ATOM 594 C CA . LYS A 1 73 ? -7.020 -1.467 21.819 1.00 94.69 73 LYS A CA 1
ATOM 595 C C . LYS A 1 73 ? -7.556 -2.783 22.385 1.00 94.69 73 LYS A C 1
ATOM 597 O O . LYS A 1 73 ? -6.767 -3.716 22.525 1.00 94.69 73 LYS A O 1
ATOM 602 N N . SER A 1 74 ? -8.862 -2.898 22.639 1.00 95.50 74 SER A N 1
ATOM 603 C CA . SER A 1 74 ? -9.480 -4.125 23.172 1.00 95.50 74 SER A CA 1
ATOM 604 C C . SER A 1 74 ? -9.317 -5.330 22.236 1.00 95.50 74 SER A C 1
ATOM 606 O O . SER A 1 74 ? -9.236 -6.468 22.682 1.00 95.50 74 SER A O 1
ATOM 608 N N . GLN A 1 75 ? -9.142 -5.082 20.934 1.00 91.06 75 GLN A N 1
ATOM 609 C CA . GLN A 1 75 ? -8.867 -6.093 19.903 1.00 91.06 75 GLN A CA 1
ATOM 610 C C . GLN A 1 75 ? -7.421 -6.658 19.951 1.00 91.06 75 GLN A C 1
ATOM 612 O O . GLN A 1 75 ? -6.976 -7.345 19.025 1.00 91.06 75 GLN A O 1
ATOM 617 N N . GLY A 1 76 ? -6.629 -6.321 20.975 1.00 90.88 76 GLY A N 1
ATOM 618 C CA . GLY A 1 76 ? -5.270 -6.823 21.201 1.00 90.88 76 GLY A CA 1
ATOM 619 C C . GLY A 1 76 ? -4.158 -5.976 20.571 1.00 90.88 76 GLY A C 1
ATOM 620 O O . GLY A 1 76 ? -4.337 -4.806 20.224 1.00 90.88 76 GLY A O 1
ATOM 621 N N . ARG A 1 77 ? -2.970 -6.566 20.383 1.00 90.69 77 ARG A N 1
ATOM 622 C CA . ARG A 1 77 ? -1.799 -5.860 19.824 1.00 90.69 77 ARG A CA 1
ATOM 623 C C . ARG A 1 77 ? -2.046 -5.414 18.373 1.00 90.69 77 ARG A C 1
ATOM 625 O O . ARG A 1 77 ? -2.763 -6.067 17.621 1.00 90.69 77 ARG A O 1
ATOM 632 N N . GLY A 1 78 ? -1.426 -4.301 17.970 1.00 91.81 78 GLY A N 1
ATOM 633 C CA . GLY A 1 78 ? -1.440 -3.835 16.574 1.00 91.81 78 GLY A CA 1
ATOM 634 C C . GLY A 1 78 ? -2.578 -2.881 16.188 1.00 91.81 78 GLY A C 1
ATOM 635 O O . GLY A 1 78 ? -2.870 -2.739 14.999 1.00 91.81 78 GLY A O 1
ATOM 636 N N . TYR A 1 79 ? -3.195 -2.190 17.153 1.00 93.38 79 TYR A N 1
ATOM 637 C CA . TYR A 1 79 ? -4.306 -1.261 16.901 1.00 93.38 79 TYR A CA 1
ATOM 638 C C . TYR A 1 79 ? -4.000 -0.191 15.829 1.00 93.38 79 TYR A C 1
ATOM 640 O O . TYR A 1 79 ? -4.862 0.102 15.007 1.00 93.38 79 TYR A O 1
ATOM 648 N N . GLN A 1 80 ? -2.765 0.323 15.749 1.00 90.50 80 GLN A N 1
ATOM 649 C CA . GLN A 1 80 ? -2.345 1.288 14.716 1.00 90.50 80 GLN A CA 1
ATOM 650 C C . GLN A 1 80 ? -2.426 0.712 13.291 1.00 90.50 80 GLN A C 1
ATOM 652 O O . GLN A 1 80 ? -2.829 1.394 12.349 1.00 90.50 80 GLN A O 1
ATOM 657 N N . SER A 1 81 ? -2.061 -0.562 13.118 1.00 91.19 81 SER A N 1
ATOM 658 C CA . SER A 1 81 ? -2.164 -1.243 11.823 1.00 91.19 81 SER A CA 1
ATOM 659 C C . SER A 1 81 ? -3.624 -1.475 11.439 1.00 91.19 81 SER A C 1
ATOM 661 O O . SER A 1 81 ? -3.977 -1.276 10.276 1.00 91.19 81 SER A O 1
ATOM 663 N N . ARG A 1 82 ? -4.481 -1.822 12.411 1.00 92.62 82 ARG A N 1
ATOM 664 C CA . ARG A 1 82 ? -5.935 -1.933 12.205 1.00 92.62 82 ARG A CA 1
ATOM 665 C C . ARG A 1 82 ? -6.573 -0.596 11.854 1.00 92.62 82 ARG A C 1
ATOM 667 O O . ARG A 1 82 ? -7.334 -0.544 10.895 1.00 92.62 82 ARG A O 1
ATOM 674 N N . LEU A 1 83 ? -6.206 0.479 12.549 1.00 93.31 83 LEU A N 1
ATOM 675 C CA . LEU A 1 83 ? -6.658 1.833 12.236 1.00 93.31 83 LEU A CA 1
ATOM 676 C C . LEU A 1 83 ? -6.372 2.171 10.766 1.00 93.31 83 LEU A C 1
ATOM 678 O O . LEU A 1 83 ? -7.276 2.530 10.017 1.00 93.31 83 LEU A O 1
ATOM 682 N N . ASN A 1 84 ? -5.134 1.963 10.315 1.00 92.44 84 ASN A N 1
ATOM 683 C CA . ASN A 1 84 ? -4.769 2.206 8.921 1.00 92.44 84 ASN A CA 1
ATOM 684 C C . ASN A 1 84 ? -5.521 1.291 7.931 1.00 92.44 84 ASN A C 1
ATOM 686 O O . ASN A 1 84 ? -5.853 1.723 6.828 1.00 92.44 84 ASN A O 1
ATOM 690 N N . ALA A 1 85 ? -5.803 0.037 8.299 1.00 92.19 85 ALA A N 1
ATOM 691 C CA . ALA A 1 85 ? -6.590 -0.878 7.470 1.00 92.19 85 ALA A CA 1
ATOM 692 C C . ALA A 1 85 ? -8.050 -0.414 7.316 1.00 92.19 85 ALA A C 1
ATOM 694 O O . ALA A 1 85 ? -8.577 -0.439 6.203 1.00 92.19 85 ALA A O 1
ATOM 695 N N . ILE A 1 86 ? -8.673 0.063 8.400 1.00 93.81 86 ILE A N 1
ATOM 696 C CA . ILE A 1 86 ? -10.030 0.631 8.391 1.00 93.81 86 ILE A CA 1
ATOM 697 C C . ILE A 1 86 ? -10.069 1.868 7.491 1.00 93.81 86 ILE A C 1
ATOM 699 O O . ILE A 1 86 ? -10.861 1.915 6.552 1.00 93.81 86 ILE A O 1
ATOM 703 N N . LEU A 1 87 ? -9.153 2.820 7.697 1.00 93.56 87 LEU A N 1
ATOM 704 C CA . LEU A 1 87 ? -9.070 4.034 6.877 1.00 93.56 87 LEU A CA 1
ATOM 705 C C . LEU A 1 87 ? -8.870 3.709 5.391 1.00 93.56 87 LEU A C 1
ATOM 707 O O . LEU A 1 87 ? -9.519 4.291 4.523 1.00 93.56 87 LEU A O 1
ATOM 711 N N . ARG A 1 88 ? -8.009 2.732 5.081 1.00 92.06 88 ARG A N 1
ATOM 712 C CA . ARG A 1 88 ? -7.787 2.269 3.707 1.00 92.06 88 ARG A CA 1
ATOM 713 C C . ARG A 1 88 ? -9.044 1.653 3.096 1.00 92.06 88 ARG A C 1
ATOM 715 O O . ARG A 1 88 ? -9.318 1.908 1.925 1.00 92.06 88 ARG A O 1
ATOM 722 N N . ARG A 1 89 ? -9.791 0.846 3.854 1.00 93.25 89 ARG A N 1
ATOM 723 C CA . ARG A 1 89 ? -11.047 0.242 3.390 1.00 93.25 89 ARG A CA 1
ATOM 724 C C . ARG A 1 89 ? -12.062 1.322 3.023 1.00 93.25 89 ARG A C 1
ATOM 726 O O . ARG A 1 89 ? -12.583 1.291 1.910 1.00 93.25 89 ARG A O 1
ATOM 733 N N . GLU A 1 90 ? -12.279 2.292 3.909 1.00 95.50 90 GLU A N 1
ATOM 734 C CA . GLU A 1 90 ? -13.229 3.388 3.676 1.00 95.50 90 GLU A CA 1
ATOM 735 C C . GLU A 1 90 ? -12.803 4.283 2.504 1.00 95.50 90 GLU A C 1
ATOM 737 O O . GLU A 1 90 ? -13.617 4.644 1.652 1.00 95.50 90 GLU A O 1
ATOM 742 N N . MET A 1 91 ? -11.504 4.568 2.378 1.00 93.50 91 MET A N 1
ATOM 743 C CA . MET A 1 91 ? -10.955 5.287 1.227 1.00 93.50 91 MET A CA 1
ATOM 744 C C . MET A 1 91 ? -11.237 4.550 -0.092 1.00 93.50 91 MET A C 1
ATOM 746 O O . MET A 1 91 ? -11.714 5.151 -1.051 1.00 93.50 91 MET A O 1
ATOM 750 N N . LEU A 1 92 ? -10.975 3.242 -0.164 1.00 92.31 92 LEU A N 1
ATOM 751 C CA . LEU A 1 92 ? -11.220 2.459 -1.381 1.00 92.31 92 LEU A CA 1
ATOM 752 C C . LEU A 1 92 ? -12.717 2.350 -1.705 1.00 92.31 92 LEU A C 1
ATOM 754 O O . LEU A 1 92 ? -13.097 2.410 -2.877 1.00 92.31 92 LEU A O 1
ATOM 758 N N . ALA A 1 93 ? -13.571 2.217 -0.687 1.00 92.94 93 ALA A N 1
ATOM 759 C CA . ALA A 1 93 ? -15.020 2.211 -0.856 1.00 92.94 93 ALA A CA 1
ATOM 760 C C . ALA A 1 93 ? -15.525 3.549 -1.422 1.00 92.94 93 ALA A C 1
ATOM 762 O O . ALA A 1 93 ? -16.281 3.558 -2.397 1.00 92.94 93 ALA A O 1
ATOM 763 N N . SER A 1 94 ? -15.049 4.681 -0.892 1.00 92.94 94 SER A N 1
ATOM 764 C CA . SER A 1 94 ? -15.453 6.009 -1.369 1.00 92.94 94 SER A CA 1
ATOM 765 C C . SER A 1 94 ? -15.003 6.278 -2.812 1.00 92.94 94 SER A C 1
ATOM 767 O O . SER A 1 94 ? -15.779 6.806 -3.617 1.00 92.94 94 SER A O 1
ATOM 769 N N . LEU A 1 95 ? -13.799 5.829 -3.189 1.00 90.62 95 LEU A N 1
ATOM 770 C CA . LEU A 1 95 ? -13.281 5.935 -4.556 1.00 90.62 95 LEU A CA 1
ATOM 771 C C . LEU A 1 95 ? -14.092 5.104 -5.562 1.00 90.62 95 LEU A C 1
ATOM 773 O O . LEU A 1 95 ? -14.326 5.550 -6.683 1.00 90.62 95 LEU A O 1
ATOM 777 N N . ARG A 1 96 ? -14.581 3.921 -5.172 1.00 85.94 96 ARG A N 1
ATOM 778 C CA . ARG A 1 96 ? -15.475 3.108 -6.022 1.00 85.94 96 ARG A CA 1
ATOM 779 C C . ARG A 1 96 ? -16.825 3.787 -6.259 1.00 85.94 96 ARG A C 1
ATOM 781 O O . ARG A 1 96 ? -17.390 3.707 -7.348 1.00 85.94 96 ARG A O 1
ATOM 788 N N . VAL A 1 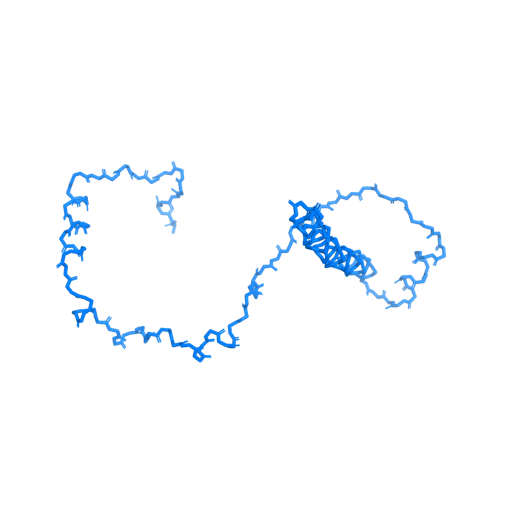97 ? -17.360 4.469 -5.247 1.00 79.94 97 VAL A N 1
ATOM 789 C CA . VAL A 1 97 ? -18.629 5.201 -5.375 1.00 79.94 97 VAL A CA 1
ATOM 790 C C . VAL A 1 97 ? -18.462 6.440 -6.258 1.00 79.94 97 VAL A C 1
ATOM 792 O O . VAL A 1 97 ? -19.341 6.741 -7.073 1.00 79.94 97 VAL A O 1
ATOM 795 N N . SER A 1 98 ? -17.343 7.156 -6.130 1.00 75.25 98 SER A N 1
ATOM 796 C CA . SER A 1 98 ? -17.084 8.381 -6.892 1.00 75.25 98 SER A CA 1
ATOM 797 C C . SER A 1 98 ? -16.877 8.110 -8.386 1.00 75.25 98 SER A C 1
ATOM 799 O O . SER A 1 98 ? -17.452 8.825 -9.212 1.00 75.25 98 SER A O 1
ATOM 801 N N . THR A 1 99 ? -16.165 7.038 -8.751 1.00 74.50 99 THR A N 1
ATOM 802 C CA . THR A 1 99 ? -16.005 6.606 -10.150 1.00 74.50 99 THR A CA 1
ATOM 803 C C . THR A 1 99 ? -17.345 6.212 -10.771 1.00 74.50 99 THR A C 1
ATOM 805 O O . THR A 1 99 ? -17.683 6.692 -11.857 1.00 74.50 99 THR A O 1
ATOM 808 N N . ARG A 1 100 ? -18.183 5.452 -10.047 1.00 73.00 100 ARG A N 1
ATOM 809 C CA . ARG A 1 100 ? -19.534 5.075 -10.506 1.00 73.00 100 ARG A CA 1
ATOM 810 C C . ARG A 1 100 ? -20.450 6.289 -10.701 1.00 73.00 100 ARG A C 1
ATOM 812 O O . ARG A 1 100 ? -21.209 6.352 -11.670 1.00 73.00 100 ARG A O 1
ATOM 819 N N . ARG A 1 101 ? -20.382 7.277 -9.800 1.00 71.38 101 ARG A N 1
ATOM 820 C CA . ARG A 1 101 ? -21.149 8.533 -9.907 1.00 71.38 101 ARG A CA 1
ATOM 821 C C . ARG A 1 101 ? -20.690 9.399 -11.083 1.00 71.38 101 ARG A C 1
ATOM 823 O O . ARG A 1 101 ? -21.550 9.943 -11.776 1.00 71.38 101 ARG A O 1
ATOM 830 N N . LYS A 1 102 ? -19.379 9.510 -11.336 1.00 69.62 102 LYS A N 1
ATOM 831 C CA . LYS A 1 102 ? -18.833 10.245 -12.493 1.00 69.62 102 LYS A CA 1
ATOM 832 C C . LYS A 1 102 ? -19.297 9.638 -13.821 1.00 69.62 102 LYS A C 1
ATOM 834 O O . LYS A 1 102 ? -19.790 10.383 -14.664 1.00 69.62 102 LYS A O 1
ATOM 839 N N . GLY A 1 103 ? -19.257 8.310 -13.961 1.00 67.38 103 GLY A N 1
ATOM 840 C CA . GLY A 1 103 ? -19.762 7.617 -15.156 1.00 67.38 103 GLY A CA 1
ATOM 841 C C . GLY A 1 103 ? -21.253 7.871 -15.410 1.00 67.38 103 GLY A C 1
ATOM 842 O O . GLY A 1 103 ? -21.642 8.262 -16.506 1.00 67.38 103 GLY A O 1
ATOM 843 N N . LYS A 1 104 ? -22.095 7.776 -14.368 1.00 62.53 104 LYS A N 1
ATOM 844 C CA . LYS A 1 104 ? -23.551 7.989 -14.497 1.00 62.53 104 LYS A CA 1
ATOM 845 C C . LYS A 1 104 ? -23.933 9.447 -14.803 1.00 62.53 104 LYS A C 1
ATOM 847 O O . LYS A 1 104 ? -24.929 9.686 -15.483 1.00 62.53 104 LYS A O 1
ATOM 852 N N . ARG A 1 105 ? -23.159 10.430 -14.317 1.00 61.09 105 ARG A N 1
ATOM 853 C CA . ARG A 1 105 ? -23.326 11.856 -14.672 1.00 61.09 105 ARG A CA 1
ATOM 854 C C . ARG A 1 105 ? -22.897 12.142 -16.115 1.00 61.09 105 ARG A C 1
ATOM 856 O O . ARG A 1 105 ? -23.597 12.894 -16.785 1.00 61.09 105 ARG A O 1
ATOM 863 N N . GLY A 1 106 ? -21.815 11.522 -16.593 1.00 60.34 106 GLY A N 1
ATOM 864 C CA . GLY A 1 106 ? -21.367 11.630 -17.987 1.00 60.34 106 GLY A CA 1
ATOM 865 C C . GLY A 1 106 ? -22.413 11.116 -18.979 1.00 60.34 106 GLY A C 1
ATOM 866 O O . GLY A 1 106 ? -22.814 11.851 -19.877 1.00 60.34 106 GLY A O 1
ATOM 867 N N . SER A 1 107 ? -22.954 9.915 -18.748 1.00 60.84 107 SER A N 1
ATOM 868 C CA . SER A 1 107 ? -23.994 9.337 -19.616 1.00 60.84 107 SER A CA 1
ATOM 869 C C . SER A 1 107 ? -25.308 10.126 -19.590 1.00 60.84 107 SER A C 1
ATOM 871 O O . SER A 1 107 ? -25.932 10.311 -20.629 1.00 60.84 107 SER A O 1
ATOM 873 N N . ARG A 1 108 ? -25.726 10.659 -18.429 1.00 62.50 108 ARG A N 1
ATOM 874 C CA . ARG A 1 108 ? -26.933 11.508 -18.335 1.00 62.50 108 ARG A CA 1
ATOM 875 C C . ARG A 1 108 ? -26.787 12.851 -19.052 1.00 62.50 108 ARG A C 1
ATOM 877 O O . ARG A 1 108 ? -27.782 13.362 -19.551 1.00 62.50 108 ARG A O 1
ATOM 884 N N . LYS A 1 109 ? -25.581 13.430 -19.094 1.00 63.16 109 LYS A N 1
ATOM 885 C CA . LYS A 1 109 ? -25.324 14.660 -19.858 1.00 63.16 109 LYS A CA 1
ATOM 886 C C . LYS A 1 109 ? -25.364 14.387 -21.367 1.00 63.16 109 LYS A C 1
ATOM 888 O O . LYS A 1 109 ? -25.955 15.180 -22.086 1.00 63.16 109 LYS A O 1
ATOM 893 N N . ALA A 1 110 ? -24.821 13.253 -21.818 1.00 61.41 110 ALA A N 1
ATOM 894 C CA . ALA A 1 110 ? -24.873 12.843 -23.224 1.00 61.41 110 ALA A CA 1
ATOM 895 C C . ALA A 1 110 ? -26.315 12.613 -23.718 1.00 61.41 110 ALA A C 1
ATOM 897 O O . ALA A 1 110 ? -26.677 13.093 -24.783 1.00 61.41 110 ALA A O 1
ATOM 898 N N . LEU A 1 111 ? -27.169 11.981 -22.904 1.00 59.59 111 LEU A N 1
ATOM 899 C CA . LEU A 1 111 ? -28.581 11.735 -23.242 1.00 59.59 111 LEU A CA 1
ATOM 900 C C . LEU A 1 111 ? -29.455 13.003 -23.300 1.00 59.59 111 LEU A C 1
ATOM 902 O O . LEU A 1 111 ? -30.482 12.987 -23.962 1.00 59.59 111 LEU A O 1
ATOM 906 N N . ARG A 1 112 ? -29.075 14.097 -22.624 1.00 60.50 112 ARG A N 1
ATOM 907 C CA . ARG A 1 112 ? -29.814 15.381 -22.665 1.00 60.50 112 ARG A CA 1
ATOM 908 C C . ARG A 1 112 ? -29.304 16.356 -23.729 1.00 60.50 112 ARG A C 1
ATOM 910 O O . ARG A 1 112 ? -29.894 17.409 -23.887 1.00 60.50 112 ARG A O 1
ATOM 917 N N . SER A 1 113 ? -28.195 16.040 -24.397 1.00 57.94 113 SER A N 1
ATOM 918 C CA . SER A 1 113 ? -27.631 16.843 -25.493 1.00 57.94 113 SER A CA 1
ATOM 919 C C . SER A 1 113 ? -28.086 16.355 -26.874 1.00 57.94 113 SER A C 1
ATOM 921 O O . SER A 1 113 ? -27.704 16.953 -27.874 1.00 57.94 113 SER A O 1
ATOM 923 N N . ALA A 1 114 ? -28.829 15.247 -26.924 1.00 54.62 114 ALA A N 1
ATOM 924 C CA . ALA A 1 114 ? -29.297 14.590 -28.142 1.00 54.62 114 ALA A CA 1
ATOM 925 C C . ALA A 1 114 ? -30.833 14.643 -28.297 1.00 54.62 114 ALA A C 1
ATOM 927 O O . ALA A 1 114 ? -31.387 13.897 -29.099 1.00 54.62 114 ALA A O 1
ATOM 928 N N . ALA A 1 115 ? -31.503 15.493 -27.512 1.00 46.75 115 ALA A N 1
ATOM 929 C CA . ALA A 1 115 ? -32.928 15.809 -27.581 1.00 46.75 115 ALA A CA 1
ATOM 930 C C . ALA A 1 115 ? -33.083 17.331 -27.597 1.00 46.75 115 ALA A C 1
ATOM 932 O O . ALA A 1 115 ? -34.000 17.813 -28.290 1.00 46.75 115 ALA A O 1
#

Sequence (115 aa):
MVSFTPQTLPPITTEDRAKLRALMDRPDDEIDYSDIPPLTDSFWKSAVRGRFYRPTKRQITARVDADVLEWLKSQGRGYQSRLNAILRREMLASLRVSTRRKGKRGSRKALRSAA

Radius of gyration: 26.1 Å; chains: 1; bounding box: 61×39×62 Å

pLDDT: mean 84.64, std 11.2, range [46.75, 97.0]

Foldseek 3Di:
DDPDDPVRDDPQDPVNVVVVVVVVPDDPVPDDCPPPPDCDPVNVVPDDPCPPPDDDDDDDDDDDDPVVVVVLCVVDPDSVVVVVVVVVVVVVVVVVVVVVVVVVVVVVVVVVVVD

=== Feature glossary ===
Each block in this record encodes a different view of the same protein. In brief:

Predicted aligned error. PAE(i, j) answers: if I align the predicted and true structures on residue i, how far off (in Å) do I expect residue j to be? A block-diagonal PAE matrix with low values on the blocks and high values off-diagonal is the signature of a multi-domain protein with confidently predicted domains but uncertain inter-domain orientation.

Contact-map, Ramachandran, and PAE plots. Plot images: a contact map (which residues are close in 3D, as an N×N binary image), a Ramachandran scatter (backbone torsion angles, revealing secondary-structure composition at a glance), and — for AlphaFold structures — a PAE heatmap (pairwise prediction confidence).

Backbone torsions (φ/ψ). φ (phi) and ψ (psi) are the two rotatable backbone dihedrals per residue: φ is the C(i-1)–N–Cα–C torsion, ψ is the N–Cα–C–N(i+1) torsion, both in degrees on (−180°, 180°]. α-helical residues cluster near (−60°, −45°); β-strand residues near (−120°, +130°). A Ramachandran plot is simply a scatter of (φ, ψ) for every residue.

Foldseek 3Di. A 3Di character summarizes, for each residue, the relative orientation of the Cα frame of its nearest spatial neighbor. Because it encodes fold topology rather than chemistry, 3Di alignments detect remote structural similarity that sequence alignment misses.

Radius of gyration, Cα contacts, bounding box. Three whole-structure scalars: the radius of gyration (RMS distance of Cα from centroid, in Å), the count of Cα–Cα contacts (pairs 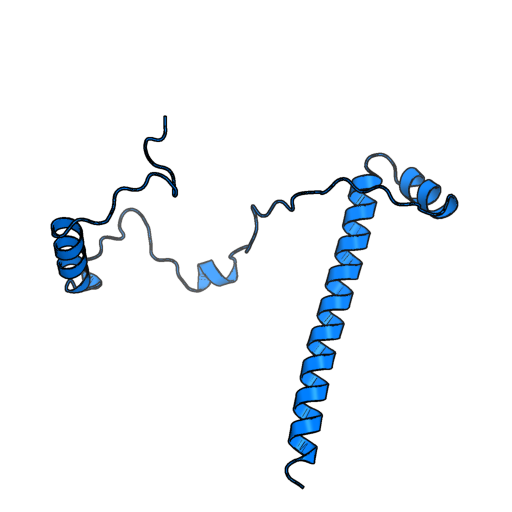closer than 8 Å and separated by more than four residues in sequence — i.e. tertiary, not local, contacts), and the bounding-box dimensions. Together they distinguish compact globular folds from extended fibres or disordered chains.

Sequence. Sequence gives the chain of amino acids in standard one-letter code (A=alanine, C=cysteine, …, Y=tyrosine), read N→C. It is the only feature that is directly encoded by the gene; all structural features are derived from the folded form of this sequence.

mmCIF coordinates. Atomic coordinates in PDBx/mmCIF format — the same representation the Protein Data Bank distributes. Each line of the _atom_site loop places one backbone atom in Cartesian space (units: ångströms, origin: arbitrary).

Secondary structure (3-state, P-SEA). Three-state secondary structure (P-SEA) collapses the eight DSSP classes into helix (a), strand (b), and coil (c). P-SEA assigns these from Cα geometry alone — distances and angles — without requiring backbone oxygens, so it works on any Cα trace.

InterPro / GO / CATH / organism. Functional annotations link the protein to curated databases. InterPro entries identify conserved domains and families by matching the sequence against member-database signatures (Pfam, PROSITE, CDD, …). Gene Ontology (GO) terms describe molecular function, biological process, and cellular component in a controlled vocabulary. CATH places the structure in a hierarchical fold classification (Class/Architecture/Topology/Homologous-superfamily). The organism is the source species.

B-factor. B-factor (Debye–Waller factor) reflects atomic displacement in the crystal lattice. It is an experimental observable (units Å²), not a prediction; low values mean the atom is pinned down, high values mean it moves or is heterogeneous across the crystal.

Rendered structure images. Structure images are PyMOL renders from six orthogonal camera directions. Cartoon representation draws helices as coils and strands as arrows; sticks shows the backbone as bonds; surface shows the solvent-excluded envelope. Rainbow coloring maps sequence position to hue (blue→red, N→C); chain coloring assigns a distinct color per polypeptide.

Solvent-accessible surface area. Solvent-accessible surface area (SASA) is the area in Å² traced out by the centre of a 1.4 Å probe sphere (a water molecule) rolled over the protein's van der Waals surface (Shrake–Rupley / Lee–Richards construction). Buried residues have near-zero SASA; fully exposed residues can exceed 200 Å². The total SASA scales roughly with the number of surface residues.

Secondary structure (8-state, DSSP). The SS8 string is DSSP's per-residue secondary-structure call. α-helix (H) means an i→i+4 H-bond ladder; β-strand (E) means the residue participates in a β-sheet; 3₁₀ (G) and π (I) are tighter and wider helices; T/S are turns/bends; '-' is loop.

pLDDT. For AlphaFold models, the B-factor field carries pLDDT — the model's own estimate of local accuracy on a 0–100 scale. Regions with pLDDT<50 should be treated as essentially unmodeled; they often correspond to intrinsically disordered segments.

Nearest PDB structures. Nearest PDB neighbors are the top structural matches found by Foldseek when searching this structure against the entire Protein Data Bank. Each hit reports a TM-score (0 to 1; >0.5 almost always implies the same fold) and an E-value. These are *structural* homologs — they may share no detectable sequence similarity.